Protein AF-A0A139AE94-F1 (afdb_monomer_lite)

Secondary structure (DSSP, 8-state):
--------HHHHHHHHHHHHHHHHHH-SEEEEE---PPPPTTSPPP---TT------------------SS----HHHHHHHHHHHHHHHHHHHHTT---EEEETTTSTTHHHHHHHHHHHHS--SSPEEEETTEEEESHHHHHHHHHTTHHHHHHHT-HHHHHHH-----

Structure (mmCIF, N/CA/C/O backbone):
data_AF-A0A139AE94-F1
#
_entry.id   AF-A0A139AE94-F1
#
loop_
_atom_site.group_PDB
_atom_site.id
_atom_site.type_symbol
_atom_site.label_atom_id
_atom_site.label_alt_id
_atom_site.label_comp_id
_atom_site.label_asym_id
_atom_site.label_entity_id
_atom_site.label_seq_id
_atom_site.pdbx_PDB_ins_code
_atom_site.Cartn_x
_atom_site.Cartn_y
_atom_site.Cartn_z
_atom_site.occupancy
_atom_site.B_iso_or_equiv
_atom_site.auth_seq_id
_atom_site.auth_comp_id
_atom_site.auth_asym_id
_atom_site.auth_atom_id
_atom_site.pdbx_PDB_model_num
ATOM 1 N N . MET A 1 1 ? 24.252 19.413 -36.491 1.00 38.06 1 MET A N 1
ATOM 2 C CA . MET A 1 1 ? 23.513 18.137 -36.577 1.00 38.06 1 MET A CA 1
ATOM 3 C C . MET A 1 1 ? 22.668 17.989 -35.321 1.00 38.06 1 MET A C 1
ATOM 5 O O . MET A 1 1 ? 23.220 17.800 -34.251 1.00 38.06 1 MET A O 1
ATOM 9 N N . SER A 1 2 ? 21.362 18.213 -35.490 1.00 40.84 2 SER A N 1
ATOM 10 C CA . SER A 1 2 ? 20.220 17.812 -34.651 1.00 40.84 2 SER A CA 1
ATOM 11 C C . SER A 1 2 ? 20.416 17.667 -33.131 1.00 40.84 2 SER A C 1
ATOM 13 O O . SER A 1 2 ? 20.856 16.636 -32.631 1.00 40.84 2 SER A O 1
ATOM 15 N N . TRP A 1 3 ? 19.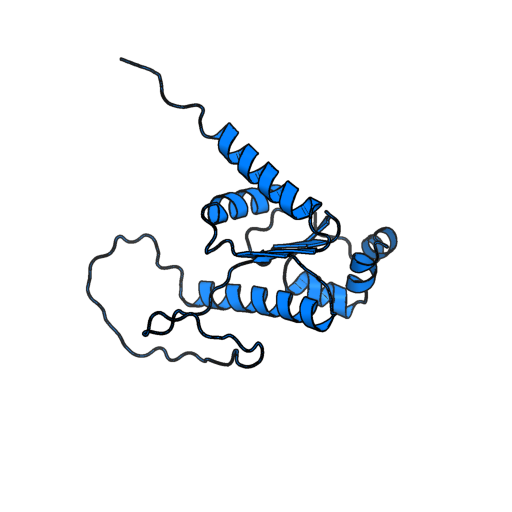947 18.685 -32.411 1.00 41.84 3 TRP A N 1
ATOM 16 C CA . TRP A 1 3 ? 19.697 18.722 -30.967 1.00 41.84 3 TRP A CA 1
ATOM 17 C C . TRP A 1 3 ? 18.233 18.326 -30.675 1.00 41.84 3 TRP A C 1
ATOM 19 O O . TRP A 1 3 ? 17.461 19.093 -30.108 1.00 41.84 3 TRP A O 1
ATOM 29 N N . LEU A 1 4 ? 17.801 17.148 -31.139 1.00 53.34 4 LEU A N 1
ATOM 30 C CA . LEU A 1 4 ? 16.423 16.671 -30.961 1.00 53.34 4 LEU A CA 1
ATOM 31 C C . LEU A 1 4 ? 16.388 15.214 -30.503 1.00 53.34 4 LEU A C 1
ATOM 33 O O . LEU A 1 4 ? 16.211 14.296 -31.300 1.00 53.34 4 LEU A O 1
ATOM 37 N N . SER A 1 5 ? 16.533 15.019 -29.193 1.00 50.34 5 SER A N 1
ATOM 38 C CA . SER A 1 5 ? 15.923 13.931 -28.416 1.00 50.34 5 SER A CA 1
ATOM 39 C C . SER A 1 5 ? 16.182 14.197 -26.928 1.00 50.34 5 SER A C 1
ATOM 41 O O . SER A 1 5 ? 17.324 14.407 -26.556 1.00 50.34 5 SER A O 1
ATOM 43 N N . ARG A 1 6 ? 15.235 14.193 -25.989 1.00 50.78 6 ARG A N 1
ATOM 44 C CA . ARG A 1 6 ? 13.813 13.830 -25.986 1.00 50.78 6 ARG A CA 1
ATOM 45 C C . ARG A 1 6 ? 13.263 14.269 -24.620 1.00 50.78 6 ARG A C 1
ATOM 47 O O . ARG A 1 6 ? 13.697 13.749 -23.597 1.00 50.78 6 ARG A O 1
ATOM 54 N N . GLY A 1 7 ? 12.274 15.158 -24.599 1.00 46.97 7 GLY A N 1
ATOM 55 C CA . GLY A 1 7 ? 11.462 15.476 -23.416 1.00 46.97 7 GLY A CA 1
ATOM 56 C C . GLY A 1 7 ? 10.440 14.381 -23.078 1.00 46.97 7 GLY A C 1
ATOM 57 O O . GLY A 1 7 ? 9.275 14.682 -22.863 1.00 46.97 7 GLY A O 1
ATOM 58 N N . ALA A 1 8 ? 10.852 13.109 -23.080 1.00 50.00 8 ALA A N 1
ATOM 59 C CA . ALA A 1 8 ? 9.959 11.957 -22.899 1.00 50.00 8 ALA A CA 1
ATOM 60 C C . ALA A 1 8 ? 9.872 11.449 -21.443 1.00 50.00 8 ALA A C 1
ATOM 62 O O . ALA A 1 8 ? 9.057 10.580 -21.154 1.00 50.00 8 ALA A O 1
ATOM 63 N N . SER A 1 9 ? 10.693 11.963 -20.518 1.00 54.47 9 SER A N 1
ATOM 64 C CA . SER A 1 9 ? 10.793 11.414 -19.154 1.00 54.47 9 SER A CA 1
ATOM 65 C C . SER A 1 9 ? 9.737 11.935 -18.170 1.00 54.47 9 SER A C 1
ATOM 67 O O . SER A 1 9 ? 9.425 11.246 -17.198 1.00 54.47 9 SER A O 1
ATOM 69 N N . SER A 1 10 ? 9.151 13.115 -18.403 1.00 60.38 10 SER A N 1
ATOM 70 C CA . SER A 1 10 ? 8.178 13.710 -17.473 1.00 60.38 10 SER A CA 1
ATOM 71 C C . SER A 1 10 ? 6.742 13.218 -17.684 1.00 60.38 10 SER A C 1
ATOM 73 O O . SER A 1 10 ? 6.037 13.018 -16.699 1.00 60.38 10 SER A O 1
ATOM 75 N N . SER A 1 11 ? 6.314 12.970 -18.931 1.00 72.88 11 SER A N 1
ATOM 76 C CA . SER A 1 11 ? 4.943 12.506 -19.232 1.00 72.88 11 SER A CA 1
ATOM 77 C C . SER A 1 11 ? 4.693 11.094 -18.709 1.00 72.88 11 SER A C 1
ATOM 79 O O . SER A 1 11 ? 3.752 10.873 -17.956 1.00 72.88 11 SER A O 1
ATOM 81 N N . SER A 1 12 ? 5.603 10.161 -19.008 1.00 77.56 12 SER A N 1
ATOM 82 C CA . SER A 1 12 ? 5.459 8.757 -18.604 1.00 77.56 12 SER A CA 1
ATOM 83 C C . SER A 1 12 ? 5.492 8.581 -17.080 1.00 77.56 12 SER A C 1
ATOM 85 O O . SER A 1 12 ? 4.708 7.815 -16.528 1.00 77.56 12 SER A O 1
ATOM 87 N N . SER A 1 13 ? 6.333 9.344 -16.373 1.00 84.00 13 SER A N 1
ATOM 88 C CA . SER A 1 13 ? 6.375 9.305 -14.903 1.00 84.00 13 SER A CA 1
ATOM 89 C C . SER A 1 13 ? 5.064 9.794 -14.276 1.00 84.00 13 SER A C 1
ATOM 91 O O . SER A 1 13 ? 4.609 9.235 -13.279 1.00 84.00 13 SER A O 1
ATOM 93 N N . LYS A 1 14 ? 4.437 10.817 -14.874 1.00 90.50 14 LYS A N 1
ATOM 94 C CA . LYS A 1 14 ? 3.144 11.340 -14.425 1.00 90.50 14 LYS A CA 1
ATOM 95 C C . LYS A 1 14 ? 2.008 10.353 -14.695 1.00 90.50 14 LYS A C 1
ATOM 97 O O . LYS A 1 14 ? 1.221 10.100 -13.796 1.00 90.50 14 LYS A O 1
ATOM 102 N N . GLU A 1 15 ? 1.979 9.740 -15.875 1.00 94.75 15 GLU A N 1
ATOM 103 C CA . GLU A 1 15 ? 0.988 8.715 -16.233 1.00 94.75 15 GLU A CA 1
ATOM 104 C C . GLU A 1 15 ? 1.012 7.526 -15.259 1.00 94.75 15 GLU A C 1
ATOM 106 O O . GLU A 1 15 ? -0.035 7.040 -14.833 1.00 94.75 15 GLU A O 1
ATOM 111 N N . VAL A 1 16 ? 2.207 7.081 -14.857 1.00 94.50 16 VAL A N 1
ATOM 112 C CA . VAL A 1 16 ? 2.361 5.992 -13.882 1.00 94.50 16 VAL A CA 1
ATOM 113 C C . VAL A 1 16 ? 1.914 6.417 -12.484 1.00 94.50 16 VAL A C 1
ATOM 115 O O . VAL A 1 16 ? 1.267 5.635 -11.788 1.00 94.50 16 VAL A O 1
ATOM 118 N N . LEU A 1 17 ? 2.228 7.644 -12.062 1.00 93.88 17 LEU A N 1
ATOM 119 C CA . LEU A 1 17 ? 1.744 8.171 -10.787 1.00 93.88 17 LEU A CA 1
ATOM 120 C C . LEU A 1 17 ? 0.213 8.268 -10.773 1.00 93.88 17 LEU A C 1
ATOM 122 O O . LEU A 1 17 ? -0.413 7.826 -9.811 1.00 93.88 17 LEU A O 1
ATOM 126 N N . ASP A 1 18 ? -0.384 8.775 -11.850 1.00 95.94 18 ASP A N 1
ATOM 127 C CA . ASP A 1 18 ? -1.836 8.870 -12.005 1.00 95.94 18 ASP A CA 1
ATOM 128 C C . ASP A 1 18 ? -2.485 7.476 -11.972 1.00 95.94 18 ASP A C 1
ATOM 130 O O . ASP A 1 18 ? -3.535 7.298 -11.355 1.00 95.94 18 ASP A O 1
ATOM 134 N N . LEU A 1 19 ? -1.836 6.456 -12.549 1.00 95.56 19 LEU A N 1
ATOM 135 C CA . LEU A 1 19 ? -2.277 5.061 -12.458 1.00 95.56 19 LEU A CA 1
ATOM 136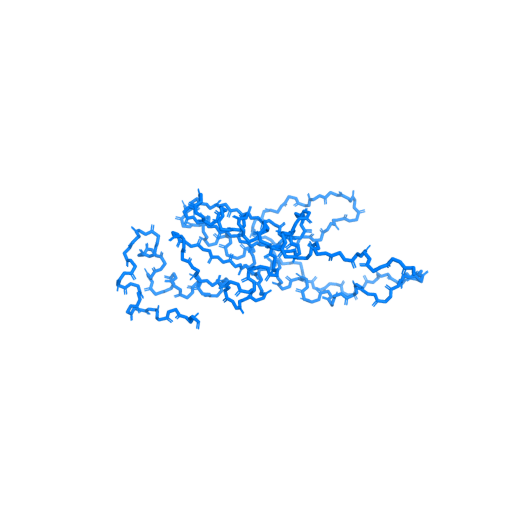 C C . LEU A 1 19 ? -2.226 4.521 -11.018 1.00 95.56 19 LEU A C 1
ATOM 138 O O . LEU A 1 19 ? -3.182 3.888 -10.567 1.00 95.56 19 LEU A O 1
ATOM 142 N N . VAL A 1 20 ? -1.137 4.773 -10.285 1.00 96.25 20 VAL A N 1
ATOM 143 C CA . VAL A 1 20 ? -1.010 4.375 -8.871 1.00 96.25 20 VAL A CA 1
ATOM 144 C C . VAL A 1 20 ? -2.107 5.030 -8.035 1.00 96.25 20 VAL A C 1
ATOM 146 O O . VAL A 1 20 ? -2.797 4.342 -7.282 1.00 96.25 20 VAL A O 1
ATOM 149 N N . LEU A 1 21 ? -2.306 6.340 -8.199 1.00 96.50 21 LEU A N 1
ATOM 150 C CA . LEU A 1 21 ? -3.346 7.084 -7.493 1.00 96.50 21 LEU A CA 1
ATOM 151 C C . LEU A 1 21 ? -4.742 6.586 -7.868 1.00 96.50 21 LEU A C 1
ATOM 153 O O . LEU A 1 21 ? -5.570 6.395 -6.983 1.00 96.50 21 LEU A O 1
ATOM 157 N N . LYS A 1 22 ? -4.991 6.278 -9.143 1.00 97.06 22 LYS A N 1
ATOM 158 C CA . LYS A 1 22 ? -6.244 5.659 -9.583 1.00 97.06 22 LYS A CA 1
ATOM 159 C C . LYS A 1 22 ? -6.519 4.357 -8.828 1.00 97.06 22 LYS A C 1
ATOM 161 O O . LYS A 1 22 ? -7.598 4.212 -8.262 1.00 97.06 22 LYS A O 1
ATOM 166 N N . TYR A 1 23 ? -5.548 3.443 -8.747 1.00 96.75 23 TYR A N 1
ATOM 167 C CA . TYR A 1 23 ? -5.725 2.197 -7.993 1.00 96.75 23 TYR A CA 1
ATOM 168 C C . TYR A 1 23 ? -5.999 2.434 -6.510 1.00 96.75 23 TYR A C 1
ATOM 170 O O . TYR A 1 23 ? -6.849 1.756 -5.937 1.00 96.75 23 TYR A O 1
ATOM 178 N N . VAL A 1 24 ? -5.308 3.394 -5.897 1.00 96.56 24 VAL A N 1
ATOM 179 C CA . VAL A 1 24 ? -5.529 3.755 -4.493 1.00 96.56 24 VAL A CA 1
ATOM 180 C C . VAL A 1 24 ? -6.932 4.327 -4.274 1.00 96.56 24 VAL A C 1
ATOM 182 O O . VAL A 1 24 ? -7.553 3.999 -3.274 1.00 96.56 24 VAL A O 1
ATOM 185 N N . HIS A 1 25 ? -7.443 5.140 -5.200 1.00 96.19 25 HIS A N 1
ATOM 186 C CA . HIS A 1 25 ? -8.744 5.802 -5.070 1.00 96.19 25 HIS A CA 1
ATOM 187 C C . HIS A 1 25 ? -9.936 4.895 -5.407 1.00 96.19 25 HIS A C 1
ATOM 189 O O . HIS A 1 25 ? -11.012 5.059 -4.836 1.00 96.19 25 HIS A O 1
ATOM 195 N N . GLU A 1 26 ? -9.768 3.953 -6.337 1.00 96.19 26 GLU A N 1
ATOM 196 C CA . GLU A 1 26 ? -10.829 3.024 -6.753 1.00 96.19 26 GLU A CA 1
ATOM 197 C C . GLU A 1 26 ? -11.011 1.842 -5.790 1.00 96.19 26 GLU A C 1
ATOM 199 O O . GLU A 1 26 ? -11.998 1.115 -5.894 1.00 96.19 26 GLU A O 1
ATOM 204 N N . ASN A 1 27 ? -10.075 1.627 -4.859 1.00 95.25 27 ASN A N 1
ATOM 205 C CA . ASN A 1 27 ? -10.089 0.480 -3.958 1.00 95.25 27 ASN A CA 1
ATOM 206 C C . ASN A 1 27 ? -9.996 0.934 -2.504 1.00 95.25 27 ASN A C 1
ATOM 208 O O . ASN A 1 27 ? -9.053 1.609 -2.107 1.00 95.25 27 ASN A O 1
ATOM 212 N N . GLU A 1 28 ? -10.942 0.485 -1.680 1.00 94.25 28 GLU A N 1
ATOM 213 C CA . GLU A 1 28 ? -10.938 0.781 -0.245 1.00 94.25 28 GLU A CA 1
ATOM 214 C C . GLU A 1 28 ? -9.669 0.272 0.449 1.00 94.25 28 GLU A C 1
ATOM 216 O O . GLU A 1 28 ? -9.128 0.960 1.311 1.00 94.25 28 GLU A O 1
ATOM 221 N N . VAL A 1 29 ? -9.172 -0.900 0.042 1.00 95.88 29 VAL A N 1
ATOM 222 C CA . VAL A 1 29 ? -7.876 -1.442 0.462 1.00 95.88 29 VAL A CA 1
ATOM 223 C C . VAL A 1 29 ? -7.071 -1.819 -0.774 1.00 95.88 29 VAL A C 1
ATOM 225 O O . VAL A 1 29 ? -7.468 -2.695 -1.548 1.00 95.88 29 VAL A O 1
ATOM 228 N N . MET A 1 30 ? -5.922 -1.168 -0.939 1.00 97.75 30 MET A N 1
ATOM 229 C CA . MET A 1 30 ? -5.012 -1.365 -2.062 1.00 97.75 30 MET A CA 1
ATOM 230 C C . MET A 1 30 ? -3.652 -1.858 -1.562 1.00 97.75 30 MET A C 1
ATOM 232 O O . MET A 1 30 ? -3.024 -1.231 -0.709 1.00 97.75 30 MET A O 1
ATOM 236 N N . VAL A 1 31 ? -3.187 -2.985 -2.102 1.00 96.81 31 VAL A N 1
ATOM 237 C CA . VAL A 1 31 ? -1.927 -3.638 -1.726 1.00 96.81 31 VAL A CA 1
ATOM 238 C C . VAL A 1 31 ? -1.005 -3.696 -2.940 1.00 96.81 31 VAL A C 1
ATOM 240 O O . VAL A 1 31 ? -1.202 -4.493 -3.856 1.00 96.81 31 VAL A O 1
ATOM 243 N N . PHE A 1 32 ? 0.054 -2.893 -2.937 1.00 96.31 32 PHE A N 1
ATOM 244 C CA . PHE A 1 32 ? 1.147 -3.064 -3.889 1.00 96.31 32 PHE A CA 1
ATOM 245 C C . PHE A 1 32 ? 2.114 -4.112 -3.349 1.00 96.31 32 PHE A C 1
ATOM 247 O O . PHE A 1 32 ? 2.660 -3.976 -2.251 1.00 96.31 32 PHE A O 1
ATOM 254 N N . SER A 1 33 ? 2.287 -5.191 -4.101 1.00 93.81 33 SER A N 1
ATOM 255 C CA . SER A 1 33 ? 2.903 -6.425 -3.634 1.00 93.81 33 SER A CA 1
ATOM 256 C C . SER A 1 33 ? 3.945 -6.945 -4.621 1.00 93.81 33 SER A C 1
ATOM 258 O O . SER A 1 33 ? 4.186 -6.337 -5.664 1.00 93.81 33 SER A O 1
ATOM 260 N N . LYS A 1 34 ? 4.600 -8.046 -4.258 1.00 89.44 34 LYS A N 1
ATOM 261 C CA . LYS A 1 34 ? 5.345 -8.896 -5.183 1.00 89.44 34 LYS A CA 1
ATOM 262 C C . LYS A 1 34 ? 5.008 -10.348 -4.884 1.00 89.44 34 LYS A C 1
ATOM 264 O O . LYS A 1 34 ? 4.876 -10.730 -3.716 1.00 89.44 34 LYS A O 1
ATOM 269 N N . SER A 1 35 ? 4.922 -11.140 -5.941 1.00 77.44 35 SER A N 1
ATOM 270 C CA . SER A 1 35 ? 4.354 -12.485 -5.917 1.00 77.44 35 SER A CA 1
ATOM 271 C C . SER A 1 35 ? 5.304 -13.542 -5.366 1.00 77.44 35 SER A C 1
ATOM 273 O O . SER A 1 35 ? 4.836 -14.625 -5.036 1.00 77.44 35 SER A O 1
ATOM 275 N N . TYR A 1 36 ? 6.617 -13.270 -5.323 1.00 65.56 36 TYR A N 1
ATOM 276 C CA . TYR A 1 36 ? 7.648 -14.304 -5.489 1.00 65.56 36 TYR A CA 1
ATOM 277 C C . TYR A 1 36 ? 7.395 -15.632 -4.746 1.00 65.56 36 TYR A C 1
ATOM 279 O O . TYR A 1 36 ? 7.802 -15.838 -3.604 1.00 65.56 36 TYR A O 1
ATOM 287 N N . CYS A 1 37 ? 6.801 -16.572 -5.481 1.00 46.53 37 CYS A N 1
ATOM 288 C CA . CYS A 1 37 ? 6.877 -18.009 -5.279 1.00 46.53 37 CYS A CA 1
ATOM 289 C C . CYS A 1 37 ? 7.916 -18.528 -6.286 1.00 46.53 37 CYS A C 1
ATOM 291 O O . CYS A 1 37 ? 7.902 -18.073 -7.434 1.00 46.53 37 CYS A O 1
ATOM 293 N N . PRO A 1 38 ? 8.860 -19.408 -5.914 1.00 44.94 38 PRO A N 1
ATOM 294 C CA . PRO A 1 38 ? 9.761 -19.985 -6.902 1.00 44.94 38 PRO A CA 1
ATOM 295 C C . PRO A 1 38 ? 8.941 -20.777 -7.931 1.00 44.94 38 PRO A C 1
ATOM 297 O O . PRO A 1 38 ? 8.158 -21.650 -7.559 1.00 44.94 38 PRO A O 1
ATOM 300 N N . ILE A 1 39 ? 9.127 -20.482 -9.223 1.00 36.28 39 ILE A N 1
ATOM 301 C CA . ILE A 1 39 ? 8.666 -21.358 -10.306 1.00 36.28 39 ILE A CA 1
ATOM 302 C C . ILE A 1 39 ? 9.281 -22.737 -10.036 1.00 36.28 39 ILE A C 1
ATOM 304 O O . ILE A 1 39 ? 10.503 -22.855 -9.894 1.00 36.28 39 ILE A O 1
ATOM 308 N N . ARG A 1 40 ? 8.445 -23.773 -9.911 1.00 35.50 40 ARG A N 1
ATOM 309 C CA . ARG A 1 40 ? 8.931 -25.155 -9.849 1.00 35.50 40 ARG A CA 1
ATOM 310 C C . ARG A 1 40 ? 9.654 -25.454 -11.164 1.00 35.50 40 ARG A C 1
ATOM 312 O O . ARG A 1 40 ? 9.316 -24.904 -12.205 1.00 35.50 40 ARG A O 1
ATOM 319 N N . SER A 1 41 ? 10.645 -26.337 -11.155 1.00 38.41 41 SER A N 1
ATOM 320 C CA . SER A 1 41 ? 11.425 -26.703 -12.353 1.00 38.41 41 SER A CA 1
ATOM 321 C C . SER A 1 41 ? 10.594 -27.234 -13.536 1.00 38.41 41 SER A C 1
ATOM 323 O O . SER A 1 41 ? 11.136 -27.427 -14.618 1.00 38.41 41 SER A O 1
ATOM 325 N N . ASP A 1 42 ? 9.301 -27.487 -13.328 1.00 43.22 42 ASP A N 1
ATOM 326 C CA . ASP A 1 42 ? 8.299 -27.912 -14.311 1.00 43.22 42 ASP A CA 1
ATOM 327 C C . ASP A 1 42 ? 7.567 -26.740 -15.009 1.00 43.22 42 ASP A C 1
ATOM 329 O O . ASP A 1 42 ? 6.740 -26.973 -15.889 1.00 43.22 42 ASP A O 1
ATOM 333 N N . GLY A 1 43 ? 7.875 -25.484 -14.661 1.00 36.31 43 GLY A N 1
ATOM 334 C CA . GLY A 1 43 ? 7.288 -24.300 -15.291 1.00 36.31 43 GLY A CA 1
ATOM 335 C C . GLY A 1 43 ? 5.863 -23.971 -14.836 1.00 36.31 43 GLY A C 1
ATOM 336 O O . GLY A 1 43 ? 5.237 -23.101 -15.442 1.00 36.31 43 GLY A O 1
ATOM 337 N N . GLN A 1 44 ? 5.346 -24.622 -13.787 1.00 38.91 44 GLN A N 1
ATOM 338 C CA . GLN A 1 44 ? 4.028 -24.308 -13.231 1.00 38.91 44 GLN A CA 1
ATOM 339 C C . GLN A 1 44 ? 4.109 -23.368 -12.020 1.00 38.91 44 GLN A C 1
ATOM 341 O O . GLN A 1 44 ? 5.039 -23.422 -11.208 1.00 38.91 44 GLN A O 1
ATOM 346 N N . VAL A 1 45 ? 3.110 -22.486 -11.906 1.00 41.25 45 VAL A N 1
ATOM 347 C CA . VAL A 1 45 ? 2.878 -21.670 -10.708 1.00 41.25 45 VAL A CA 1
ATOM 348 C C . VAL A 1 45 ? 2.355 -22.620 -9.638 1.00 41.25 45 VAL A C 1
ATOM 350 O O . VAL A 1 45 ? 1.318 -23.241 -9.838 1.00 41.25 45 VAL A O 1
ATOM 353 N N . ALA A 1 46 ? 3.089 -22.787 -8.537 1.00 44.19 46 ALA A N 1
ATOM 354 C CA . ALA A 1 46 ? 2.626 -23.637 -7.449 1.00 44.19 46 ALA A CA 1
ATOM 355 C C . ALA A 1 46 ? 1.301 -23.081 -6.905 1.00 44.19 46 ALA A C 1
ATOM 357 O O . ALA A 1 46 ? 1.233 -21.898 -6.568 1.00 44.19 46 ALA A O 1
ATOM 358 N N . ASP A 1 47 ? 0.273 -23.924 -6.813 1.00 39.16 47 ASP A N 1
ATOM 359 C CA . ASP A 1 47 ? -0.930 -23.636 -6.038 1.00 39.16 47 ASP A CA 1
ATOM 360 C C . ASP A 1 47 ? -0.498 -23.383 -4.586 1.00 39.16 47 ASP A C 1
ATOM 362 O O . ASP A 1 47 ? -0.081 -24.295 -3.871 1.00 39.16 47 ASP A O 1
ATOM 366 N N . ILE A 1 48 ? -0.479 -22.117 -4.165 1.00 45.41 48 ILE A N 1
ATOM 367 C CA . ILE A 1 48 ? -0.074 -21.746 -2.807 1.00 45.41 48 ILE A CA 1
ATOM 368 C C . ILE A 1 48 ? -1.302 -21.841 -1.913 1.00 45.41 48 ILE A C 1
ATOM 370 O O . ILE A 1 48 ? -2.084 -20.895 -1.805 1.00 45.41 48 ILE A O 1
ATOM 374 N N . ASP A 1 49 ? -1.418 -22.966 -1.214 1.00 39.03 49 ASP A N 1
ATOM 375 C CA . ASP A 1 49 ? -2.123 -22.995 0.059 1.00 39.03 49 ASP A CA 1
ATOM 376 C C . ASP A 1 49 ? -1.340 -22.141 1.081 1.00 39.03 49 ASP A C 1
ATOM 378 O O . ASP A 1 49 ? -0.130 -22.326 1.262 1.00 39.03 49 ASP A O 1
ATOM 382 N N . PRO A 1 50 ? -1.988 -21.192 1.783 1.00 43.75 50 PRO A N 1
ATOM 383 C CA . PRO A 1 50 ? -1.319 -20.193 2.624 1.00 43.75 50 PRO A CA 1
ATOM 384 C C . PRO A 1 50 ? -0.620 -20.739 3.886 1.00 43.75 50 PRO A C 1
ATOM 386 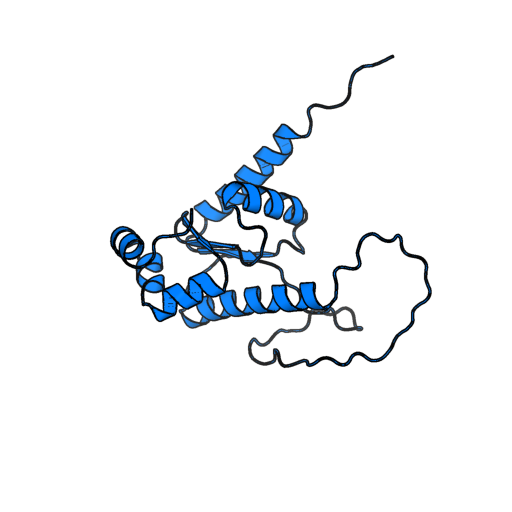O O . PRO A 1 50 ? -0.073 -19.949 4.657 1.00 43.75 50 PRO A O 1
ATOM 389 N N . VAL A 1 51 ? -0.614 -22.057 4.121 1.00 42.12 51 VAL A N 1
ATOM 390 C CA . VAL A 1 51 ? -0.142 -22.661 5.382 1.00 42.12 51 VAL A CA 1
ATOM 391 C C . VAL A 1 51 ? 1.241 -23.320 5.284 1.00 42.12 51 VAL A C 1
ATOM 393 O O . VAL A 1 51 ? 1.844 -23.559 6.325 1.00 42.12 51 VAL A O 1
ATOM 396 N N . ASP A 1 52 ? 1.810 -23.541 4.092 1.00 37.00 52 ASP A N 1
ATOM 397 C CA . ASP A 1 52 ? 3.062 -24.315 3.959 1.00 37.00 52 ASP A CA 1
ATOM 398 C C . ASP A 1 52 ? 4.276 -23.500 3.478 1.00 37.00 52 ASP A C 1
ATOM 400 O O . ASP A 1 52 ? 5.049 -23.877 2.596 1.00 37.00 52 ASP A O 1
ATOM 404 N N . CYS A 1 53 ? 4.489 -22.338 4.101 1.00 39.66 53 CYS A N 1
ATOM 405 C CA . CYS A 1 53 ? 5.692 -21.525 3.899 1.00 39.66 53 CYS A CA 1
ATOM 406 C C . CYS A 1 53 ? 6.875 -22.027 4.760 1.00 39.66 53 CYS A C 1
ATOM 408 O O . CYS A 1 53 ? 7.606 -21.236 5.362 1.00 39.66 53 CYS A O 1
ATOM 410 N N . SER A 1 54 ? 7.055 -23.351 4.828 1.00 41.53 54 SER A N 1
ATOM 411 C CA . SER A 1 54 ? 8.162 -24.036 5.507 1.00 41.53 54 SER A CA 1
ATOM 412 C C . SER A 1 54 ? 9.072 -24.760 4.508 1.00 41.53 54 SER A C 1
ATOM 414 O O . SER A 1 54 ? 9.483 -25.896 4.725 1.00 41.53 54 SER A O 1
ATOM 416 N N . TRP A 1 55 ? 9.451 -24.102 3.412 1.00 41.31 55 TRP A N 1
ATOM 417 C CA . TRP A 1 55 ? 10.539 -24.606 2.572 1.00 41.31 55 TRP A CA 1
ATOM 418 C C . TRP A 1 55 ? 11.840 -23.943 3.006 1.00 41.31 55 TRP A C 1
ATOM 420 O O . TRP A 1 55 ? 12.160 -22.803 2.663 1.00 41.31 55 TRP A O 1
ATOM 430 N N . GLY A 1 56 ? 12.528 -24.673 3.885 1.00 34.19 56 GLY A N 1
ATOM 431 C CA . GLY A 1 56 ? 13.863 -24.372 4.364 1.00 34.19 56 GLY A CA 1
ATOM 432 C C . GLY A 1 56 ? 14.887 -24.359 3.234 1.00 34.19 56 GLY A C 1
ATOM 433 O O . GLY A 1 56 ? 14.711 -24.974 2.182 1.00 34.19 56 GLY A O 1
ATOM 434 N N . LEU A 1 57 ? 15.985 -23.647 3.489 1.00 39.22 57 LEU A N 1
ATOM 435 C CA . LEU A 1 57 ? 17.206 -23.740 2.705 1.00 39.22 57 LEU A CA 1
ATOM 436 C C . LEU A 1 57 ? 17.547 -25.214 2.441 1.00 39.22 57 LEU A C 1
ATOM 438 O O . LEU A 1 57 ? 17.913 -25.948 3.356 1.00 39.22 57 LEU A O 1
ATOM 442 N N . ARG A 1 58 ? 17.536 -25.610 1.172 1.00 37.06 58 ARG A N 1
ATOM 443 C CA . ARG A 1 58 ? 18.505 -26.577 0.661 1.00 37.06 58 ARG A CA 1
ATOM 444 C C . ARG A 1 58 ? 19.371 -25.854 -0.353 1.00 37.06 58 ARG A C 1
ATOM 446 O O . ARG A 1 58 ? 19.031 -25.724 -1.522 1.00 37.06 58 ARG A O 1
ATOM 453 N N . VAL A 1 59 ? 20.469 -25.312 0.157 1.00 37.88 59 VAL A N 1
ATOM 454 C CA . VAL A 1 59 ? 21.603 -24.843 -0.633 1.00 37.88 59 VAL A CA 1
ATOM 455 C C . VAL A 1 59 ? 22.354 -26.056 -1.168 1.00 37.88 59 VAL A C 1
ATOM 457 O O . VAL A 1 59 ? 23.434 -26.336 -0.692 1.00 37.88 59 VAL A O 1
ATOM 460 N N . ASP A 1 60 ? 21.797 -26.793 -2.127 1.00 40.91 60 ASP A N 1
ATOM 461 C CA . ASP A 1 60 ? 22.573 -27.806 -2.845 1.00 40.91 60 ASP A CA 1
ATOM 462 C C . ASP A 1 60 ? 22.096 -27.954 -4.292 1.00 40.91 60 ASP A C 1
ATOM 464 O O . ASP A 1 60 ? 20.914 -28.150 -4.561 1.00 40.91 60 ASP A O 1
ATOM 468 N N . ALA A 1 61 ? 23.083 -27.913 -5.192 1.00 40.62 61 ALA A N 1
ATOM 469 C CA . ALA A 1 61 ? 23.047 -28.283 -6.607 1.00 40.62 61 ALA A CA 1
ATOM 470 C C . ALA A 1 61 ? 22.341 -27.320 -7.587 1.00 40.62 61 ALA A C 1
ATOM 472 O O . ALA A 1 61 ? 21.163 -27.455 -7.883 1.00 40.62 61 ALA A O 1
ATOM 473 N N . LEU A 1 62 ? 23.107 -26.429 -8.230 1.00 33.72 62 LEU A N 1
ATOM 474 C CA . LEU A 1 62 ? 23.668 -26.718 -9.561 1.00 33.72 62 LEU A CA 1
ATOM 475 C C . LEU A 1 62 ? 24.602 -25.580 -10.007 1.00 33.72 62 LEU A C 1
ATOM 477 O O . LEU A 1 62 ? 24.224 -24.417 -10.126 1.00 33.72 62 LEU A O 1
ATOM 481 N N . ARG A 1 63 ? 25.854 -25.940 -10.276 1.00 45.78 63 ARG A N 1
ATOM 482 C CA . ARG A 1 63 ? 26.887 -25.083 -10.853 1.00 45.78 63 ARG A CA 1
ATOM 483 C C . ARG A 1 63 ? 26.639 -24.997 -12.361 1.00 45.78 63 ARG A C 1
ATOM 485 O O . ARG A 1 63 ? 27.022 -25.912 -13.080 1.00 45.78 63 ARG A O 1
ATOM 492 N N . ILE A 1 64 ? 26.010 -23.924 -12.840 1.00 37.59 64 ILE A N 1
ATOM 493 C CA . ILE A 1 64 ? 25.857 -23.680 -14.280 1.00 37.59 64 ILE A CA 1
ATOM 494 C C . ILE A 1 64 ? 26.839 -22.582 -14.711 1.00 37.59 64 ILE A C 1
ATOM 496 O O . ILE A 1 64 ? 26.691 -21.410 -14.377 1.00 37.59 64 ILE A O 1
ATOM 500 N N . HIS A 1 65 ? 27.872 -22.993 -15.450 1.00 42.59 65 HIS A N 1
ATOM 501 C CA . HIS A 1 65 ? 28.719 -22.120 -16.261 1.00 42.59 65 HIS A CA 1
ATOM 502 C C . HIS A 1 65 ? 27.962 -21.721 -17.533 1.00 42.59 65 HIS A C 1
ATOM 504 O O . HIS A 1 65 ? 28.011 -22.448 -18.520 1.00 42.59 65 HIS A O 1
ATOM 510 N N . ILE A 1 66 ? 27.293 -20.568 -17.544 1.00 39.78 66 ILE A N 1
ATOM 511 C CA . ILE A 1 66 ? 27.022 -19.860 -18.803 1.00 39.78 66 ILE A CA 1
ATOM 512 C C . ILE A 1 66 ? 27.020 -18.359 -18.536 1.00 39.78 66 ILE A C 1
ATOM 514 O O . ILE A 1 66 ? 26.359 -17.881 -17.618 1.00 39.78 66 ILE A O 1
ATOM 518 N N . GLY A 1 67 ? 27.827 -17.634 -19.310 1.00 48.47 67 GLY A N 1
ATOM 519 C CA . GLY A 1 67 ? 28.039 -16.199 -19.177 1.00 48.47 67 GLY A CA 1
ATOM 520 C C . GLY A 1 67 ? 26.762 -15.398 -19.415 1.00 48.47 67 GLY A C 1
ATOM 521 O O . GLY A 1 67 ? 26.402 -15.130 -20.558 1.00 48.47 67 GLY A O 1
ATOM 522 N N . LEU A 1 68 ? 26.117 -14.979 -18.326 1.00 43.97 68 LEU A N 1
ATOM 523 C CA . LEU A 1 68 ? 25.127 -13.906 -18.322 1.00 43.97 68 LEU A CA 1
ATOM 524 C C . LEU A 1 68 ? 25.767 -12.597 -17.830 1.00 43.97 68 LEU A C 1
ATOM 526 O O . LEU A 1 68 ? 26.642 -12.630 -16.960 1.00 43.97 68 LEU A O 1
ATOM 530 N N . PRO A 1 69 ? 25.336 -11.436 -18.357 1.00 37.88 69 PRO A N 1
ATOM 531 C CA . PRO A 1 69 ? 25.839 -10.143 -17.920 1.00 37.88 69 PRO A CA 1
ATOM 532 C C . PRO A 1 69 ? 25.452 -9.889 -16.454 1.00 37.88 69 PRO A C 1
ATOM 534 O O . PRO A 1 69 ? 24.349 -10.204 -16.014 1.00 37.88 69 PRO A O 1
ATOM 537 N N . LEU A 1 70 ? 26.393 -9.301 -15.717 1.00 42.56 70 LEU A N 1
ATOM 538 C CA . LEU A 1 70 ? 26.512 -9.146 -14.258 1.00 42.56 70 LEU A CA 1
ATOM 539 C C . LEU A 1 70 ? 25.359 -8.411 -13.520 1.00 42.56 70 LEU A C 1
ATOM 541 O O . LEU A 1 70 ? 25.537 -8.003 -12.379 1.00 42.56 70 LEU A O 1
ATOM 545 N N . LEU A 1 71 ? 24.182 -8.196 -14.111 1.00 42.16 71 LEU A N 1
ATOM 546 C CA . LEU A 1 71 ? 23.234 -7.172 -13.637 1.00 42.16 71 LEU A CA 1
ATOM 547 C C . LEU A 1 71 ? 21.925 -7.662 -12.997 1.00 42.16 71 LEU A C 1
ATOM 549 O O . LEU A 1 71 ? 21.027 -6.849 -12.800 1.00 42.16 71 LEU A O 1
ATOM 553 N N . ALA A 1 72 ? 21.793 -8.936 -12.608 1.00 42.75 72 ALA A N 1
ATOM 554 C CA . ALA A 1 72 ? 20.560 -9.387 -11.941 1.00 42.75 72 ALA A CA 1
ATOM 555 C C . ALA A 1 72 ? 20.706 -10.536 -10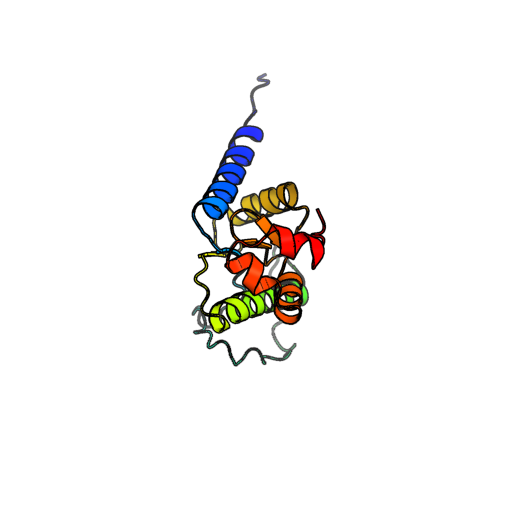.924 1.00 42.75 72 ALA A C 1
ATOM 557 O O . ALA A 1 72 ? 19.785 -11.334 -10.774 1.00 42.75 72 ALA A O 1
ATOM 558 N N . ILE A 1 73 ? 21.808 -10.621 -10.171 1.00 47.72 73 ILE A N 1
ATOM 559 C CA . ILE A 1 73 ? 21.823 -11.467 -8.962 1.00 47.72 73 ILE A CA 1
ATOM 560 C C . ILE A 1 73 ? 21.371 -10.605 -7.780 1.00 47.72 73 ILE A C 1
ATOM 562 O O . ILE A 1 73 ? 22.179 -10.148 -6.974 1.00 47.72 73 ILE A O 1
ATOM 566 N N . LEU A 1 74 ? 20.063 -10.359 -7.666 1.00 48.66 74 LEU A N 1
ATOM 567 C CA . LEU A 1 74 ? 19.519 -10.083 -6.338 1.00 48.66 74 LEU A CA 1
ATOM 568 C C . LEU A 1 74 ? 19.773 -11.344 -5.505 1.00 48.66 74 LEU A C 1
ATOM 570 O O . LEU A 1 74 ? 19.452 -12.448 -5.944 1.00 48.66 74 LEU A O 1
ATOM 574 N N . SER A 1 75 ? 20.403 -11.189 -4.338 1.00 44.09 75 SER A N 1
ATOM 575 C CA . SER A 1 75 ? 20.662 -12.305 -3.426 1.00 44.09 75 SER A CA 1
ATOM 576 C C . SER A 1 75 ? 19.368 -13.108 -3.223 1.00 44.09 75 SER A C 1
ATOM 578 O O . SER A 1 75 ? 18.347 -12.495 -2.896 1.00 44.09 75 SER A O 1
ATOM 580 N N . PRO A 1 76 ? 19.377 -14.447 -3.369 1.00 51.22 76 PRO A N 1
ATOM 581 C CA . PRO A 1 76 ? 18.208 -15.295 -3.120 1.00 51.22 76 PRO A CA 1
ATOM 582 C C . PRO A 1 76 ? 17.505 -15.001 -1.782 1.00 51.22 76 PRO A C 1
ATOM 584 O O . PRO A 1 76 ? 16.290 -15.155 -1.664 1.00 51.22 76 PRO A O 1
ATOM 587 N N . ALA A 1 77 ? 18.246 -14.497 -0.788 1.00 49.72 77 ALA A N 1
ATOM 588 C CA . ALA A 1 77 ? 17.708 -14.064 0.497 1.00 49.72 77 ALA A CA 1
ATOM 589 C C . ALA A 1 77 ? 16.771 -12.841 0.399 1.00 49.72 77 ALA A C 1
ATOM 591 O O . ALA A 1 77 ? 15.751 -12.797 1.085 1.00 49.72 77 ALA A O 1
ATOM 592 N N . GLN A 1 78 ? 17.076 -11.863 -0.461 1.00 46.81 78 GLN A N 1
ATOM 593 C CA . GLN A 1 78 ? 16.280 -10.638 -0.607 1.00 46.81 78 GLN A CA 1
ATOM 594 C C . GLN A 1 78 ? 14.915 -10.947 -1.239 1.00 46.81 78 GLN A C 1
ATOM 596 O O . GLN A 1 78 ? 13.882 -10.484 -0.754 1.00 46.81 78 GLN A O 1
ATOM 601 N N . THR A 1 79 ? 14.901 -11.784 -2.280 1.00 49.91 79 THR A N 1
ATOM 602 C CA . THR A 1 79 ? 13.676 -12.207 -2.975 1.00 49.91 79 THR A CA 1
ATOM 603 C C . THR A 1 79 ? 12.755 -12.990 -2.036 1.00 49.91 79 THR A C 1
ATOM 605 O O . THR A 1 79 ? 11.570 -12.674 -1.927 1.00 49.91 79 THR A O 1
ATOM 608 N N . PHE A 1 80 ? 13.309 -13.935 -1.268 1.00 57.38 80 PHE A N 1
ATOM 609 C CA . PHE A 1 80 ? 12.541 -14.777 -0.347 1.00 57.38 80 PHE A CA 1
ATOM 610 C C . PHE A 1 80 ? 11.888 -13.993 0.801 1.00 57.38 80 PHE A C 1
ATOM 612 O O . PHE A 1 80 ? 10.750 -14.271 1.181 1.00 57.38 80 PHE A O 1
ATOM 619 N N . LEU A 1 81 ? 12.575 -12.985 1.348 1.00 57.91 81 LEU A N 1
ATOM 620 C CA . LEU A 1 81 ? 12.022 -12.162 2.425 1.00 57.91 81 LEU A CA 1
ATOM 621 C C . LEU A 1 81 ? 10.847 -11.300 1.939 1.00 57.91 81 LEU A C 1
ATOM 623 O O . LEU A 1 81 ? 9.826 -11.234 2.622 1.00 57.91 81 LEU A O 1
ATOM 627 N N . THR A 1 82 ? 10.935 -10.700 0.746 1.00 58.72 82 THR A N 1
ATOM 628 C CA . THR A 1 82 ? 9.857 -9.836 0.216 1.00 58.72 82 THR A CA 1
ATOM 629 C C . THR A 1 82 ? 8.540 -10.583 -0.021 1.00 58.72 82 THR A C 1
ATOM 631 O O . THR A 1 82 ? 7.475 -10.061 0.319 1.00 58.72 82 THR A O 1
ATOM 634 N N . ALA A 1 83 ? 8.605 -11.830 -0.501 1.00 69.00 83 ALA A N 1
ATOM 635 C CA . ALA A 1 83 ? 7.437 -12.694 -0.664 1.00 69.00 83 ALA A CA 1
ATOM 636 C C . ALA A 1 83 ? 6.737 -12.992 0.668 1.00 69.00 83 ALA A C 1
ATOM 638 O O . ALA A 1 83 ? 5.512 -12.919 0.772 1.00 69.00 83 ALA A O 1
ATOM 639 N N . LYS A 1 84 ? 7.520 -13.269 1.720 1.00 83.25 84 LYS A N 1
ATOM 640 C CA . LYS A 1 84 ? 6.989 -13.576 3.055 1.00 83.25 84 LYS A CA 1
ATOM 641 C C . LYS A 1 84 ? 6.175 -12.424 3.632 1.00 83.25 84 LYS A C 1
ATOM 643 O O . LYS A 1 84 ? 5.080 -12.660 4.138 1.00 83.25 84 LYS A O 1
ATOM 648 N N . TYR A 1 85 ? 6.671 -11.190 3.556 1.00 89.44 85 TYR A N 1
ATOM 649 C CA . TYR A 1 85 ? 5.941 -10.027 4.077 1.00 89.44 85 TYR A CA 1
ATOM 650 C C . TYR A 1 85 ? 4.667 -9.740 3.278 1.00 89.44 85 TYR A C 1
ATOM 652 O O . TYR A 1 85 ? 3.624 -9.455 3.864 1.00 89.44 85 TYR A O 1
ATOM 660 N N . CYS A 1 86 ? 4.721 -9.880 1.952 1.00 90.25 86 CYS A N 1
ATOM 661 C CA . CYS A 1 86 ? 3.556 -9.730 1.086 1.00 90.25 86 CYS A CA 1
ATOM 662 C C . CYS A 1 86 ? 2.457 -10.750 1.416 1.00 90.25 86 CYS A C 1
ATOM 664 O O . CYS A 1 86 ? 1.305 -10.372 1.634 1.00 90.25 86 CYS A O 1
ATOM 666 N N . ASN A 1 87 ? 2.820 -12.030 1.534 1.00 88.50 87 ASN A N 1
ATOM 667 C CA . ASN A 1 87 ? 1.873 -13.101 1.846 1.00 88.50 87 ASN A CA 1
ATOM 668 C C . ASN A 1 87 ? 1.309 -12.978 3.261 1.00 88.50 87 ASN A C 1
ATOM 670 O O . ASN A 1 87 ? 0.109 -13.176 3.458 1.00 88.50 87 ASN A O 1
ATOM 674 N N . ARG A 1 88 ? 2.133 -12.595 4.245 1.00 91.81 88 ARG A N 1
ATOM 675 C CA . ARG A 1 88 ? 1.666 -12.327 5.613 1.00 91.81 88 ARG A CA 1
ATOM 676 C C . ARG A 1 88 ? 0.650 -11.191 5.655 1.00 91.81 88 ARG A C 1
ATOM 678 O O . ARG A 1 88 ? -0.367 -11.332 6.329 1.00 91.81 88 ARG A O 1
ATOM 685 N N . ALA A 1 89 ? 0.892 -10.104 4.923 1.00 92.50 89 ALA A N 1
ATOM 686 C CA . ALA A 1 89 ? -0.037 -8.983 4.866 1.00 92.50 89 ALA A CA 1
ATOM 687 C C . ALA A 1 89 ? -1.379 -9.367 4.222 1.00 92.50 89 ALA A C 1
ATOM 689 O O . ALA A 1 89 ? -2.430 -9.154 4.824 1.00 92.50 89 ALA A O 1
ATOM 690 N N . LYS A 1 90 ? -1.346 -10.019 3.050 1.00 93.19 90 LYS A N 1
ATOM 691 C CA . LYS A 1 90 ? -2.552 -10.537 2.375 1.00 93.19 90 LYS A CA 1
ATOM 692 C C . LYS A 1 90 ? -3.314 -11.524 3.262 1.00 93.19 90 LYS A C 1
ATOM 694 O O . LYS A 1 90 ? -4.532 -11.449 3.364 1.00 93.19 90 LYS A O 1
ATOM 699 N N . SER A 1 91 ? -2.597 -12.415 3.949 1.00 92.38 91 SER A N 1
ATOM 700 C CA . SER A 1 91 ? -3.194 -13.388 4.870 1.00 92.38 91 SER A CA 1
ATOM 701 C C . SER A 1 91 ? -3.885 -12.715 6.050 1.00 92.38 91 SER A C 1
ATOM 703 O O . SER A 1 91 ? -4.965 -13.151 6.430 1.00 92.38 91 SER A O 1
ATOM 705 N N . LEU A 1 92 ? -3.300 -11.657 6.627 1.00 91.69 92 LEU A N 1
ATOM 706 C CA . LEU A 1 92 ? -3.958 -10.887 7.685 1.00 91.69 92 LEU A CA 1
ATOM 707 C C . LEU A 1 92 ? -5.278 -10.289 7.187 1.00 91.69 92 LEU A C 1
ATOM 709 O O . LEU A 1 92 ? -6.306 -10.499 7.822 1.00 91.69 92 LEU A O 1
ATOM 713 N N . LEU A 1 93 ? -5.268 -9.620 6.033 1.00 91.81 93 LEU A N 1
ATOM 714 C CA . LEU A 1 93 ? -6.477 -9.026 5.450 1.00 91.81 93 LEU A CA 1
ATOM 715 C C . LEU A 1 93 ? -7.548 -10.084 5.135 1.00 91.81 93 LEU A C 1
ATOM 717 O O . LEU A 1 93 ? -8.711 -9.898 5.489 1.00 91.81 93 LEU A O 1
ATOM 721 N N . ASN A 1 94 ? -7.148 -11.229 4.569 1.00 91.12 94 ASN A N 1
ATOM 722 C CA . ASN A 1 94 ? -8.041 -12.364 4.322 1.00 91.12 94 ASN A CA 1
ATOM 723 C C . ASN A 1 94 ? -8.652 -12.916 5.618 1.00 91.12 94 ASN A C 1
ATOM 725 O O . ASN A 1 94 ? -9.859 -13.142 5.672 1.00 91.12 94 ASN A O 1
ATOM 729 N N . ARG A 1 95 ? -7.848 -13.107 6.676 1.00 92.06 95 ARG A N 1
ATOM 730 C CA . ARG A 1 95 ? -8.342 -13.573 7.987 1.00 92.06 95 ARG A CA 1
ATOM 731 C C . ARG A 1 95 ? -9.363 -12.615 8.594 1.00 92.06 95 ARG A C 1
ATOM 733 O O . ARG A 1 95 ? -10.292 -13.067 9.251 1.00 92.06 95 ARG A O 1
ATOM 740 N N . LEU A 1 96 ? -9.193 -11.314 8.370 1.00 89.81 96 LEU A N 1
ATOM 741 C CA . LEU A 1 96 ? -10.121 -10.278 8.827 1.00 89.81 96 LEU A CA 1
ATOM 742 C C . LEU A 1 96 ? -11.365 -10.140 7.928 1.00 89.81 96 LEU A C 1
ATOM 744 O O . LEU A 1 96 ? -12.224 -9.312 8.213 1.00 89.81 96 LEU A O 1
ATOM 748 N N . GLY A 1 97 ? -11.474 -10.918 6.843 1.00 89.75 97 GLY A N 1
ATOM 749 C CA . GLY A 1 97 ? -12.594 -10.838 5.899 1.00 89.75 97 GLY A CA 1
ATOM 750 C C . GLY A 1 97 ? -12.619 -9.547 5.074 1.00 89.75 97 GLY A C 1
ATOM 751 O O . GLY A 1 97 ? -13.654 -9.187 4.514 1.00 89.75 97 GLY A O 1
ATOM 752 N N . VAL A 1 98 ? -11.491 -8.838 4.999 1.00 91.44 98 VAL A N 1
ATOM 753 C CA . VAL A 1 98 ? -11.375 -7.557 4.303 1.00 91.44 98 VAL A CA 1
ATOM 754 C C . VAL A 1 98 ? -11.158 -7.807 2.818 1.00 91.44 98 VAL A C 1
ATOM 756 O O . VAL A 1 98 ? -10.215 -8.492 2.420 1.00 91.44 98 VAL A O 1
ATOM 759 N N . LYS A 1 99 ? -12.003 -7.212 1.976 1.00 93.56 99 LYS A N 1
ATOM 760 C CA . LYS A 1 99 ? -11.786 -7.210 0.526 1.00 93.56 99 LYS A CA 1
ATOM 761 C C . LYS A 1 99 ? -10.668 -6.227 0.187 1.00 93.56 99 LYS A C 1
ATOM 763 O O . LYS A 1 99 ? -10.719 -5.073 0.597 1.00 93.56 99 LYS A O 1
ATOM 768 N N . PHE A 1 100 ? -9.686 -6.671 -0.590 1.00 94.44 100 PHE A N 1
ATOM 769 C CA . PHE A 1 100 ? -8.603 -5.818 -1.072 1.00 94.44 100 PHE A CA 1
ATOM 770 C C . PHE A 1 100 ? -8.270 -6.113 -2.532 1.00 94.44 100 PHE A C 1
ATOM 772 O O . PHE A 1 100 ? -8.466 -7.226 -3.025 1.00 94.44 100 PHE A O 1
ATOM 779 N N . ARG A 1 101 ? -7.714 -5.111 -3.213 1.00 96.56 101 ARG A N 1
ATOM 780 C CA . ARG A 1 101 ? -7.063 -5.281 -4.511 1.00 96.56 101 ARG A CA 1
ATOM 781 C C . ARG A 1 101 ? -5.560 -5.398 -4.301 1.00 96.56 101 ARG A C 1
ATOM 783 O O . ARG A 1 101 ? -4.978 -4.611 -3.561 1.00 96.56 101 ARG A O 1
ATOM 790 N N . ALA A 1 102 ? -4.933 -6.360 -4.971 1.00 94.75 102 ALA A N 1
ATOM 791 C CA . ALA A 1 102 ? -3.482 -6.468 -5.039 1.00 94.75 102 ALA A CA 1
ATOM 792 C C . ALA A 1 102 ? -2.979 -6.211 -6.463 1.00 94.75 102 ALA A C 1
ATOM 794 O O . ALA A 1 102 ? -3.592 -6.661 -7.433 1.00 94.75 102 ALA A O 1
ATOM 795 N N . VAL A 1 103 ? -1.862 -5.492 -6.574 1.00 94.19 103 VAL A N 1
ATOM 796 C CA . VAL A 1 103 ? -1.076 -5.368 -7.808 1.00 94.19 103 VAL A CA 1
ATOM 797 C C . VAL A 1 103 ? 0.305 -5.943 -7.534 1.00 94.19 103 VAL A C 1
ATOM 799 O O . VAL A 1 103 ? 1.017 -5.486 -6.639 1.00 94.19 103 VAL A O 1
ATOM 802 N N . GLU A 1 104 ? 0.667 -6.953 -8.313 1.00 92.38 104 GLU A N 1
ATOM 803 C CA . GLU A 1 104 ? 1.943 -7.651 -8.220 1.00 92.38 104 GLU A CA 1
ATOM 804 C C . GLU A 1 104 ? 2.985 -6.948 -9.104 1.00 92.38 104 GLU A C 1
ATOM 806 O O . GLU A 1 104 ? 3.010 -7.090 -10.328 1.00 92.38 104 GLU A O 1
ATOM 811 N N . LEU A 1 105 ? 3.845 -6.141 -8.481 1.00 91.75 105 LEU A N 1
ATOM 812 C CA . LEU A 1 105 ? 4.801 -5.268 -9.173 1.00 91.75 105 LEU A CA 1
ATOM 813 C C . LEU A 1 105 ? 5.918 -6.030 -9.902 1.00 91.75 105 LEU A C 1
ATOM 815 O O . LEU A 1 105 ? 6.667 -5.432 -10.667 1.00 91.75 105 LEU A O 1
ATOM 819 N N . ASP A 1 106 ? 6.097 -7.316 -9.617 1.00 87.44 106 ASP A N 1
ATOM 820 C CA . ASP A 1 106 ? 7.081 -8.175 -10.272 1.00 87.44 106 ASP A CA 1
ATOM 821 C C . ASP A 1 106 ? 6.590 -8.769 -11.597 1.00 87.44 106 ASP A C 1
ATOM 823 O O . ASP A 1 106 ? 7.420 -9.151 -12.419 1.00 87.44 106 ASP A O 1
ATOM 827 N N . VAL A 1 107 ? 5.273 -8.815 -11.820 1.00 86.44 107 VAL A N 1
ATOM 828 C CA . VAL A 1 107 ? 4.663 -9.356 -13.051 1.00 86.44 107 VAL A CA 1
ATOM 829 C C . VAL A 1 107 ? 3.990 -8.281 -13.906 1.00 86.44 107 VAL A C 1
ATOM 831 O O . VAL A 1 107 ? 3.743 -8.502 -15.089 1.00 86.44 107 VAL A O 1
ATOM 834 N N . ASP A 1 108 ? 3.698 -7.112 -13.332 1.00 87.31 108 ASP A N 1
ATOM 835 C CA . ASP A 1 108 ? 3.135 -5.981 -14.064 1.00 87.31 108 ASP A CA 1
ATOM 836 C C . ASP A 1 108 ? 4.199 -5.291 -14.937 1.00 87.31 108 ASP A C 1
ATOM 838 O O . ASP A 1 108 ? 5.293 -4.961 -14.472 1.00 87.31 108 ASP A O 1
ATOM 842 N N . ALA A 1 109 ? 3.866 -5.014 -16.201 1.00 89.50 109 ALA A N 1
ATOM 843 C CA . ALA A 1 109 ? 4.769 -4.358 -17.149 1.00 89.50 109 ALA A CA 1
ATOM 844 C C . ALA A 1 109 ? 5.214 -2.953 -16.695 1.00 89.50 109 ALA A C 1
ATOM 846 O O . ALA A 1 109 ? 6.326 -2.526 -17.005 1.00 89.50 109 ALA A O 1
ATOM 847 N N . GLN A 1 110 ? 4.370 -2.240 -15.943 1.00 92.00 110 GLN A N 1
ATOM 848 C CA . GLN A 1 110 ? 4.671 -0.940 -15.337 1.00 92.00 110 GLN A CA 1
ATOM 849 C C . GLN A 1 110 ? 5.168 -1.072 -13.889 1.00 92.00 110 GLN A C 1
ATOM 851 O O . GLN A 1 110 ? 5.413 -0.066 -13.226 1.00 92.00 110 GLN A O 1
ATOM 856 N N . GLY A 1 111 ? 5.361 -2.292 -13.380 1.00 91.19 111 GLY A N 1
ATOM 857 C CA . GLY A 1 111 ? 5.654 -2.575 -11.977 1.00 91.19 111 GLY A CA 1
ATOM 858 C C . GLY A 1 111 ? 6.885 -1.858 -11.420 1.00 91.19 111 GLY A C 1
ATOM 859 O O . GLY A 1 111 ? 6.823 -1.262 -10.345 1.00 91.19 111 GLY A O 1
ATOM 860 N N . SER A 1 112 ? 7.990 -1.816 -12.173 1.00 93.00 112 SER A N 1
ATOM 861 C CA . SER A 1 112 ? 9.201 -1.084 -11.760 1.00 93.00 112 SER A CA 1
ATOM 862 C C . SER A 1 112 ? 8.993 0.437 -11.712 1.00 93.00 112 SER A C 1
ATOM 864 O O . SER A 1 112 ? 9.558 1.120 -10.850 1.00 93.00 112 SER A O 1
ATOM 866 N N . ALA A 1 113 ? 8.194 0.979 -12.634 1.00 95.31 113 ALA A N 1
ATOM 867 C CA . ALA A 1 113 ? 7.864 2.399 -12.662 1.00 95.31 113 ALA A CA 1
ATOM 868 C C . ALA A 1 113 ? 6.911 2.747 -11.510 1.00 95.31 113 ALA A C 1
ATOM 870 O O . ALA A 1 113 ? 7.164 3.701 -10.775 1.00 95.31 113 ALA A O 1
ATOM 871 N N . MET A 1 114 ? 5.891 1.915 -11.273 1.00 95.94 114 MET A N 1
ATOM 872 C CA . MET A 1 114 ? 4.985 2.033 -10.129 1.00 95.94 114 MET A CA 1
ATOM 873 C C . MET A 1 114 ? 5.745 1.958 -8.803 1.00 95.94 114 MET A C 1
ATOM 875 O O . MET A 1 114 ? 5.509 2.786 -7.932 1.00 95.94 114 MET A O 1
ATOM 879 N N . GLN A 1 115 ? 6.713 1.044 -8.648 1.00 94.94 115 GLN A N 1
ATOM 880 C CA . GLN A 1 115 ? 7.541 0.970 -7.436 1.00 94.94 115 GLN A CA 1
ATOM 881 C C . GLN A 1 115 ? 8.342 2.261 -7.200 1.00 94.94 115 GLN A C 1
ATOM 883 O O . GLN A 1 115 ? 8.524 2.683 -6.058 1.00 94.94 115 GLN A O 1
ATOM 888 N N . SER A 1 116 ? 8.808 2.905 -8.272 1.00 95.50 116 SER A N 1
ATOM 889 C CA . SER A 1 116 ? 9.497 4.194 -8.169 1.00 95.50 116 SER A CA 1
ATOM 890 C C . SER A 1 116 ? 8.541 5.323 -7.786 1.00 95.50 116 SER A C 1
ATOM 892 O O . SER A 1 116 ? 8.844 6.060 -6.853 1.00 95.50 116 SER A O 1
ATOM 894 N N . ALA A 1 117 ? 7.365 5.395 -8.416 1.00 95.69 117 ALA A N 1
ATOM 895 C CA . ALA A 1 117 ? 6.327 6.363 -8.065 1.00 95.69 117 ALA A CA 1
ATOM 896 C C . ALA A 1 117 ? 5.849 6.194 -6.611 1.00 95.69 117 ALA A C 1
ATOM 898 O O . ALA A 1 117 ? 5.713 7.176 -5.886 1.00 95.69 117 ALA A O 1
ATOM 899 N N . LEU A 1 118 ? 5.670 4.952 -6.149 1.00 95.44 118 LEU A N 1
ATOM 900 C CA . LEU A 1 118 ? 5.318 4.632 -4.764 1.00 95.44 118 LEU A CA 1
ATOM 901 C C . LEU A 1 118 ? 6.380 5.116 -3.781 1.00 95.44 118 LEU A C 1
ATOM 903 O O . LEU A 1 118 ? 6.033 5.720 -2.768 1.00 95.44 118 LEU A O 1
ATOM 907 N N . ARG A 1 119 ? 7.665 4.8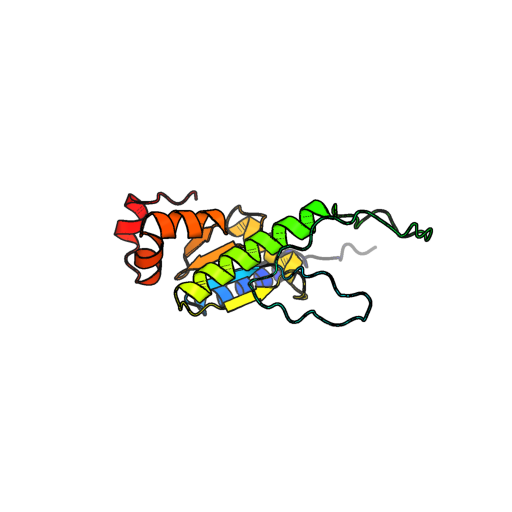96 -4.075 1.00 95.00 119 ARG A N 1
ATOM 908 C CA . ARG A 1 119 ? 8.764 5.403 -3.243 1.00 95.00 119 ARG A CA 1
ATOM 909 C C . ARG A 1 119 ? 8.747 6.926 -3.167 1.00 95.00 119 ARG A C 1
ATOM 911 O O . ARG A 1 119 ? 8.986 7.477 -2.097 1.00 95.00 119 ARG A O 1
ATOM 918 N N . ASP A 1 120 ? 8.466 7.604 -4.270 1.00 93.56 120 ASP A N 1
ATOM 919 C CA . ASP A 1 120 ? 8.442 9.065 -4.290 1.00 93.56 120 ASP A CA 1
ATOM 920 C C . ASP A 1 120 ? 7.214 9.613 -3.533 1.00 93.56 120 ASP A C 1
ATOM 922 O O . ASP A 1 120 ? 7.348 10.586 -2.791 1.00 93.56 120 ASP A O 1
ATOM 926 N N . LEU A 1 121 ? 6.062 8.935 -3.636 1.00 92.62 121 LEU A N 1
ATOM 927 C CA . LEU A 1 121 ? 4.804 9.276 -2.959 1.00 92.62 121 LEU A CA 1
ATOM 928 C C . LEU A 1 121 ? 4.826 9.001 -1.447 1.00 92.62 121 LEU A C 1
ATOM 930 O O . LEU A 1 121 ? 4.308 9.792 -0.667 1.00 92.62 121 LEU A O 1
ATOM 934 N N . THR A 1 122 ? 5.394 7.867 -1.034 1.00 93.44 122 THR A N 1
ATOM 935 C CA . THR A 1 122 ? 5.270 7.336 0.340 1.00 93.44 122 THR A CA 1
ATOM 936 C C . THR A 1 122 ? 6.578 7.321 1.120 1.00 93.44 122 THR A C 1
ATOM 938 O O . THR A 1 122 ? 6.588 6.955 2.291 1.00 93.44 122 THR A O 1
ATOM 941 N N . ARG A 1 123 ? 7.704 7.622 0.461 1.00 95.12 123 ARG A N 1
ATOM 942 C CA . ARG A 1 123 ? 9.072 7.391 0.961 1.00 95.12 123 ARG A CA 1
ATOM 943 C C . ARG A 1 123 ? 9.411 5.925 1.261 1.00 95.12 123 ARG A C 1
ATOM 945 O O . ARG A 1 123 ? 10.543 5.637 1.646 1.00 95.12 123 ARG A O 1
ATOM 952 N N . GLN A 1 124 ? 8.503 4.985 0.998 1.00 92.31 124 GLN A N 1
ATOM 953 C CA . GLN A 1 124 ? 8.715 3.556 1.193 1.00 92.31 124 GLN A CA 1
ATOM 954 C C . GLN A 1 124 ? 9.161 2.882 -0.111 1.00 92.31 124 GLN A C 1
ATOM 956 O O . GLN A 1 124 ? 8.442 2.860 -1.107 1.00 92.31 124 GLN A O 1
ATOM 961 N N . SER A 1 125 ? 10.359 2.294 -0.107 1.00 90.00 125 SER A N 1
ATOM 962 C CA . SER A 1 125 ? 10.917 1.567 -1.260 1.00 90.00 125 SER A CA 1
ATOM 963 C C . SER A 1 125 ? 10.563 0.073 -1.284 1.00 90.00 125 SER A C 1
ATOM 965 O O . SER A 1 125 ? 10.788 -0.602 -2.295 1.00 90.00 125 SER A O 1
ATOM 967 N N . THR A 1 126 ? 10.028 -0.451 -0.180 1.00 91.50 126 THR A N 1
ATOM 968 C CA . THR A 1 126 ? 9.745 -1.872 0.036 1.00 91.50 126 THR A CA 1
ATOM 969 C C . THR A 1 126 ? 8.278 -2.217 -0.201 1.00 91.50 126 THR A C 1
ATOM 971 O O . THR A 1 126 ? 7.378 -1.397 -0.020 1.00 91.50 126 THR A O 1
ATOM 974 N N . VAL A 1 127 ? 8.048 -3.473 -0.583 1.00 93.44 127 VAL A N 1
ATOM 975 C CA . VAL A 1 127 ? 6.723 -4.101 -0.596 1.00 93.44 127 VAL A CA 1
ATOM 976 C C . VAL A 1 127 ? 6.558 -5.008 0.636 1.00 93.44 127 VAL A C 1
ATOM 978 O O . VAL A 1 127 ? 7.564 -5.529 1.131 1.00 93.44 127 VAL A O 1
ATOM 981 N N . PRO A 1 128 ? 5.326 -5.248 1.116 1.00 95.06 128 PRO A N 1
ATOM 982 C CA . PRO A 1 128 ? 4.077 -4.660 0.628 1.00 95.06 128 PRO A CA 1
ATOM 983 C C . PRO A 1 128 ? 3.983 -3.163 0.958 1.00 95.06 128 PRO A C 1
ATOM 985 O O . PRO A 1 128 ? 4.493 -2.739 1.987 1.00 95.06 128 PRO A O 1
ATOM 988 N N . ASN A 1 129 ? 3.352 -2.381 0.081 1.00 96.50 129 ASN A N 1
ATOM 989 C CA . ASN A 1 129 ? 3.019 -0.971 0.306 1.00 96.50 129 ASN A CA 1
ATOM 990 C C . ASN A 1 129 ? 1.489 -0.842 0.259 1.00 96.50 129 ASN A C 1
ATOM 992 O O . ASN A 1 129 ? 0.868 -1.179 -0.754 1.00 96.50 129 ASN A O 1
ATOM 996 N N . ILE A 1 130 ? 0.890 -0.490 1.397 1.00 96.94 130 ILE A N 1
ATOM 997 C CA . ILE A 1 130 ? -0.533 -0.701 1.673 1.00 96.94 130 ILE A CA 1
ATOM 998 C C . ILE A 1 130 ? -1.226 0.634 1.897 1.00 96.94 130 ILE A C 1
ATOM 1000 O O . ILE A 1 130 ? -0.794 1.456 2.709 1.00 96.94 130 ILE A O 1
ATOM 1004 N N . PHE A 1 131 ? -2.350 0.804 1.207 1.00 96.50 131 PHE A N 1
ATOM 1005 C CA . PHE A 1 131 ? -3.250 1.933 1.360 1.00 96.50 131 PHE A CA 1
ATOM 1006 C C . PHE A 1 131 ? -4.622 1.457 1.825 1.00 96.50 131 PHE A C 1
ATOM 1008 O O . PHE A 1 131 ? -5.126 0.440 1.345 1.00 96.50 131 PHE A O 1
ATOM 1015 N N . ILE A 1 132 ? -5.235 2.214 2.733 1.00 94.94 132 ILE A N 1
ATOM 1016 C CA . ILE A 1 132 ? -6.618 2.017 3.175 1.00 94.94 132 ILE A CA 1
ATOM 1017 C C . ILE A 1 132 ? -7.327 3.368 3.122 1.00 94.94 132 ILE A C 1
ATOM 1019 O O . ILE A 1 132 ? -6.824 4.346 3.677 1.00 94.94 132 ILE A O 1
ATOM 1023 N N . ARG A 1 133 ? -8.473 3.440 2.433 1.00 92.25 133 ARG A N 1
ATOM 1024 C CA . ARG A 1 133 ? -9.253 4.672 2.210 1.00 92.25 133 ARG A CA 1
ATOM 1025 C C . ARG A 1 133 ? -8.381 5.858 1.794 1.00 92.25 133 ARG A C 1
ATOM 1027 O O . ARG A 1 133 ? -8.392 6.915 2.425 1.00 92.25 133 ARG A O 1
ATOM 1034 N N . ASN A 1 134 ? -7.593 5.665 0.742 1.00 91.38 134 ASN A N 1
ATOM 1035 C CA . ASN A 1 134 ? -6.707 6.679 0.163 1.00 91.38 134 ASN A CA 1
ATOM 1036 C C . ASN A 1 134 ? -5.567 7.148 1.086 1.00 91.38 134 ASN A C 1
ATOM 1038 O O . ASN A 1 134 ? -4.878 8.116 0.765 1.00 91.38 134 ASN A O 1
ATOM 1042 N N . ARG A 1 135 ? -5.338 6.481 2.224 1.00 91.25 135 ARG A N 1
ATOM 1043 C CA . ARG A 1 135 ? -4.251 6.797 3.157 1.00 91.25 135 ARG A CA 1
ATOM 1044 C C . ARG A 1 135 ? -3.183 5.720 3.111 1.00 91.25 135 ARG A C 1
ATOM 1046 O O . ARG A 1 135 ? -3.505 4.536 3.142 1.00 91.25 135 ARG A O 1
ATOM 1053 N N . HIS A 1 136 ? -1.921 6.136 3.070 1.00 94.00 136 HIS A N 1
ATOM 1054 C CA . HIS A 1 136 ? -0.786 5.227 3.198 1.00 94.00 136 HIS A CA 1
ATOM 1055 C C . HIS A 1 136 ? -0.697 4.716 4.642 1.00 94.00 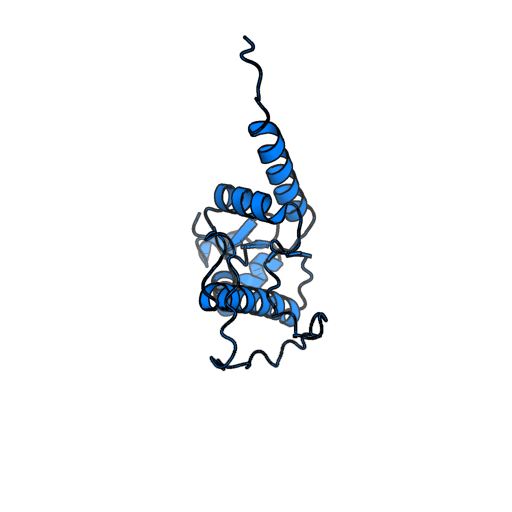136 HIS A C 1
ATOM 1057 O O . HIS A 1 136 ? -0.605 5.511 5.577 1.00 94.00 136 HIS A O 1
ATOM 1063 N N . VAL A 1 137 ? -0.746 3.396 4.813 1.00 93.75 137 VAL A N 1
ATOM 1064 C CA . VAL A 1 137 ? -0.692 2.730 6.125 1.00 93.75 137 VAL A CA 1
ATOM 1065 C C . VAL A 1 137 ? 0.702 2.171 6.411 1.00 93.75 137 VAL A C 1
ATOM 1067 O O . VAL A 1 137 ? 1.100 2.114 7.570 1.00 93.75 137 VAL A O 1
ATOM 1070 N N . GLY A 1 138 ? 1.454 1.802 5.371 1.00 94.38 138 GLY A N 1
ATOM 1071 C CA . GLY A 1 138 ? 2.810 1.263 5.483 1.00 94.38 138 GLY A CA 1
ATOM 1072 C C . GLY A 1 138 ? 2.928 -0.149 4.917 1.00 94.38 138 GLY A C 1
ATOM 1073 O O . GLY A 1 138 ? 2.309 -0.492 3.905 1.00 94.38 138 GLY A O 1
ATOM 1074 N N . GLY A 1 139 ? 3.748 -0.977 5.561 1.00 94.69 139 GLY A N 1
ATOM 1075 C CA . GLY A 1 139 ? 4.018 -2.353 5.161 1.00 94.69 139 GLY A CA 1
ATOM 1076 C C . GLY A 1 139 ? 3.352 -3.416 6.030 1.00 94.69 139 GLY A C 1
ATOM 1077 O O . GLY A 1 139 ? 2.374 -3.186 6.738 1.00 94.69 139 GLY A O 1
ATOM 1078 N N . CYS A 1 140 ? 3.893 -4.635 5.956 1.00 93.56 140 CYS A N 1
ATOM 1079 C CA . CYS A 1 140 ? 3.362 -5.792 6.679 1.00 93.56 140 CYS A CA 1
ATOM 1080 C C . CYS A 1 140 ? 3.392 -5.580 8.197 1.00 93.56 140 CYS A C 1
ATOM 1082 O O . CYS A 1 140 ? 2.414 -5.893 8.873 1.00 93.56 140 CYS A O 1
ATOM 1084 N N . ASP A 1 141 ? 4.503 -5.074 8.730 1.00 94.19 141 ASP A N 1
ATOM 1085 C CA . ASP A 1 141 ? 4.660 -4.885 10.172 1.00 94.19 141 ASP A CA 1
ATOM 1086 C C . ASP A 1 141 ? 3.732 -3.781 10.691 1.00 94.19 141 ASP A C 1
ATOM 1088 O O . ASP A 1 141 ? 3.151 -3.939 11.761 1.00 94.19 141 ASP A O 1
ATOM 1092 N N . ASP A 1 142 ? 3.506 -2.724 9.906 1.00 94.56 142 ASP A N 1
ATOM 1093 C CA . ASP A 1 142 ? 2.613 -1.622 10.274 1.00 94.56 142 ASP A CA 1
ATOM 1094 C C . ASP A 1 142 ? 1.163 -2.090 10.419 1.00 94.56 142 ASP A C 1
ATOM 1096 O O . ASP A 1 142 ? 0.527 -1.811 11.436 1.00 94.56 142 ASP A O 1
ATOM 1100 N N . ILE A 1 143 ? 0.644 -2.877 9.467 1.00 94.56 143 ILE A N 1
ATOM 1101 C CA . ILE A 1 143 ? -0.735 -3.384 9.572 1.00 94.56 143 ILE A CA 1
ATOM 1102 C C . ILE A 1 143 ? -0.900 -4.420 10.692 1.00 94.56 143 ILE A C 1
ATOM 1104 O O . ILE A 1 143 ? -1.956 -4.466 11.316 1.00 94.56 143 ILE A O 1
ATOM 1108 N N . HIS A 1 144 ? 0.131 -5.217 10.999 1.00 94.94 144 HIS A N 1
ATOM 1109 C CA . HIS A 1 144 ? 0.089 -6.135 12.144 1.00 94.94 144 HIS A CA 1
ATOM 1110 C C . HIS A 1 144 ? 0.169 -5.369 13.468 1.00 94.94 144 HIS A C 1
ATOM 1112 O O . HIS A 1 144 ? -0.539 -5.700 14.413 1.00 94.94 144 HIS A O 1
ATOM 1118 N N . ALA A 1 145 ? 0.990 -4.320 13.546 1.00 93.31 145 ALA A N 1
ATOM 1119 C CA . ALA A 1 145 ? 1.056 -3.461 14.723 1.00 93.31 145 ALA A CA 1
ATOM 1120 C C . ALA A 1 145 ? -0.259 -2.697 14.941 1.00 93.31 145 ALA A C 1
ATOM 1122 O O . ALA A 1 145 ? -0.698 -2.543 16.081 1.00 93.31 145 ALA A O 1
ATOM 1123 N N . ALA A 1 146 ? -0.897 -2.236 13.863 1.00 91.44 146 ALA A N 1
ATOM 1124 C CA . ALA A 1 146 ? -2.206 -1.598 13.918 1.00 91.44 146 ALA A CA 1
ATOM 1125 C C . ALA A 1 146 ? -3.300 -2.584 14.352 1.00 91.44 146 ALA A C 1
ATOM 1127 O O . ALA A 1 146 ? -4.157 -2.216 15.153 1.00 91.44 146 ALA A O 1
ATOM 1128 N N . GLU A 1 147 ? -3.270 -3.829 13.869 1.00 93.50 147 GLU A N 1
ATOM 1129 C CA . GLU A 1 147 ? -4.210 -4.873 14.292 1.00 93.50 147 GLU A CA 1
ATOM 1130 C C . GLU A 1 147 ? -4.049 -5.215 15.774 1.00 93.50 147 GLU A C 1
ATOM 1132 O O . GLU A 1 147 ? -5.031 -5.157 16.512 1.00 93.50 147 GLU A O 1
ATOM 1137 N N . ALA A 1 148 ? -2.814 -5.423 16.237 1.00 92.25 148 ALA A N 1
ATOM 1138 C CA . ALA A 1 148 ? -2.527 -5.756 17.631 1.00 92.25 148 ALA A CA 1
ATOM 1139 C C . ALA A 1 148 ? -2.972 -4.659 18.616 1.00 92.25 148 ALA A C 1
ATOM 1141 O O . ALA A 1 148 ? -3.217 -4.927 19.791 1.00 92.25 148 ALA A O 1
ATOM 1142 N N . ARG A 1 149 ? -3.076 -3.412 18.143 1.00 90.38 149 ARG A N 1
ATOM 1143 C CA . ARG A 1 149 ? -3.557 -2.254 18.915 1.00 90.38 149 ARG A CA 1
ATOM 1144 C C . ARG A 1 149 ? -5.055 -1.982 18.739 1.00 90.38 149 ARG A C 1
ATOM 1146 O O . ARG A 1 149 ? -5.544 -0.997 19.279 1.00 90.38 149 ARG A O 1
ATOM 1153 N N . GLY A 1 150 ? -5.770 -2.777 17.942 1.00 90.12 150 GLY A N 1
ATOM 1154 C CA . GLY A 1 150 ? -7.169 -2.532 17.564 1.00 90.12 150 GLY A CA 1
ATOM 1155 C C . GLY A 1 150 ? -7.374 -1.363 16.586 1.00 90.12 150 GLY A C 1
ATOM 1156 O O . GLY A 1 150 ? -8.490 -1.133 16.127 1.00 90.12 150 GLY A O 1
ATOM 1157 N N . ALA A 1 151 ? -6.309 -0.653 16.208 1.00 88.75 151 ALA A N 1
ATOM 1158 C CA . ALA A 1 151 ? -6.364 0.512 15.332 1.00 88.75 151 ALA A CA 1
ATOM 1159 C C . ALA A 1 151 ? -6.687 0.147 13.875 1.00 88.75 151 ALA A C 1
ATOM 1161 O O . ALA A 1 151 ? -7.327 0.933 13.182 1.00 88.75 151 ALA A O 1
ATOM 1162 N N . LEU A 1 152 ? -6.287 -1.042 13.401 1.00 90.94 152 LEU A N 1
ATOM 1163 C CA . LEU A 1 152 ? -6.557 -1.454 12.016 1.00 90.94 152 LEU A CA 1
ATOM 1164 C C . LEU A 1 152 ? -8.061 -1.510 11.724 1.00 90.94 152 LEU A C 1
ATOM 1166 O O . LEU A 1 152 ? -8.485 -1.102 10.648 1.00 90.94 152 LEU A O 1
ATOM 1170 N N . LYS A 1 153 ? -8.866 -1.958 12.695 1.00 90.94 153 LYS A N 1
ATOM 1171 C CA . LYS A 1 153 ? -10.325 -1.991 12.569 1.00 90.94 153 LYS A CA 1
ATOM 1172 C C . LYS A 1 153 ? -10.903 -0.582 12.401 1.00 90.94 153 LYS A C 1
ATOM 1174 O O . LYS A 1 153 ? -11.647 -0.352 11.460 1.00 90.94 153 LYS A O 1
ATOM 1179 N N . LEU A 1 154 ? -10.471 0.371 13.226 1.00 89.88 154 LEU A N 1
ATOM 1180 C CA . LEU A 1 154 ? -10.897 1.773 13.135 1.00 89.88 154 LEU A CA 1
ATOM 1181 C C . LEU A 1 154 ? -10.509 2.404 11.784 1.00 89.88 154 LEU A C 1
ATOM 1183 O O . LEU A 1 154 ? -11.309 3.102 11.162 1.00 89.88 154 LEU A O 1
ATOM 1187 N N . ILE A 1 155 ? -9.309 2.099 11.269 1.00 89.31 155 ILE A N 1
ATOM 1188 C CA . ILE A 1 155 ? -8.880 2.523 9.921 1.00 89.31 155 ILE A CA 1
ATOM 1189 C C . ILE A 1 155 ? -9.809 1.940 8.849 1.00 89.31 155 ILE A C 1
ATOM 1191 O O . ILE A 1 155 ? -10.181 2.648 7.911 1.00 89.31 155 ILE A O 1
ATOM 1195 N N . LEU A 1 156 ? -10.183 0.664 8.997 1.00 91.00 156 LEU A N 1
ATOM 1196 C CA . LEU A 1 156 ? -11.102 -0.075 8.126 1.00 91.00 156 LEU A CA 1
ATOM 1197 C C . LEU A 1 156 ? -12.577 0.306 8.304 1.00 91.00 156 LEU A C 1
ATOM 1199 O O . LEU A 1 156 ? -13.352 0.037 7.391 1.00 91.00 156 LEU A O 1
ATOM 1203 N N . GLU A 1 157 ? -12.952 1.053 9.333 1.00 89.56 157 GLU A N 1
ATOM 1204 C CA . GLU A 1 157 ? -14.302 1.619 9.505 1.00 89.56 157 GLU A CA 1
ATOM 1205 C C . GLU A 1 157 ? -14.372 3.117 9.146 1.00 89.56 157 GLU A C 1
ATOM 1207 O O . GLU A 1 157 ? -15.452 3.652 8.919 1.00 89.56 157 GLU A O 1
ATOM 1212 N N . GLY A 1 158 ? -13.221 3.777 8.970 1.00 82.62 158 GLY A N 1
ATOM 1213 C CA . GLY A 1 158 ? -13.133 5.183 8.558 1.00 82.62 158 GLY A CA 1
ATOM 1214 C C . GLY A 1 158 ? -12.986 6.164 9.723 1.00 82.62 158 GLY A C 1
ATOM 1215 O O . GLY A 1 158 ? -13.006 7.374 9.508 1.00 82.62 158 GLY A O 1
ATOM 1216 N N . GLU A 1 159 ? -12.760 5.670 10.939 1.00 78.62 159 GLU A N 1
ATOM 1217 C CA . GLU A 1 159 ? -12.634 6.457 12.173 1.00 78.62 159 GLU A CA 1
ATOM 1218 C C . GLU A 1 159 ? -11.203 6.991 12.361 1.00 78.62 159 GLU A C 1
ATOM 1220 O O . GLU A 1 159 ? -10.515 6.774 13.361 1.00 78.62 159 GLU A O 1
ATOM 1225 N N . SER A 1 160 ? -10.699 7.681 11.337 1.00 64.75 160 SER A N 1
ATOM 1226 C CA . SER A 1 160 ? -9.273 7.996 11.221 1.00 64.75 160 SER A CA 1
ATOM 1227 C C . SER A 1 160 ? -8.745 9.029 12.226 1.00 64.75 160 SER A C 1
ATOM 1229 O O . SER A 1 160 ? -7.535 9.096 12.454 1.00 64.75 160 SER A O 1
ATOM 1231 N N . ASP A 1 161 ? -9.629 9.823 12.832 1.00 64.75 161 ASP A N 1
ATOM 1232 C CA . ASP A 1 161 ? -9.254 10.882 13.778 1.00 64.75 161 ASP A CA 1
ATOM 1233 C C . ASP A 1 161 ? -8.879 10.319 15.157 1.00 64.75 161 ASP A C 1
ATOM 1235 O O . ASP A 1 161 ? -8.055 10.897 15.871 1.00 64.75 161 ASP A O 1
ATOM 1239 N N . GLU A 1 162 ? -9.430 9.160 15.523 1.00 63.00 162 GLU A N 1
ATOM 1240 C CA . GLU A 1 162 ? -9.011 8.420 16.716 1.00 63.00 162 GLU A CA 1
ATOM 1241 C C . GLU A 1 162 ? -7.735 7.618 16.455 1.00 63.00 162 GLU A C 1
ATOM 1243 O O . GLU A 1 162 ? -6.825 7.587 17.287 1.00 63.00 162 GLU A O 1
ATOM 1248 N N . VAL A 1 163 ? -7.608 7.057 15.251 1.00 62.28 163 VAL A N 1
ATOM 1249 C CA . VAL A 1 163 ? -6.410 6.326 14.822 1.00 62.28 163 VAL A CA 1
ATOM 1250 C C . VAL A 1 163 ? -5.168 7.209 14.874 1.00 62.28 163 VAL A C 1
ATOM 1252 O O . VAL A 1 163 ? -4.145 6.766 15.387 1.00 62.28 163 VAL A O 1
ATOM 1255 N N . ALA A 1 164 ? -5.233 8.456 14.393 1.00 60.56 164 ALA A N 1
ATOM 1256 C CA . ALA A 1 164 ? -4.083 9.366 14.399 1.00 60.56 164 ALA A CA 1
ATOM 1257 C C . ALA A 1 164 ? -3.536 9.639 15.816 1.00 60.56 164 ALA A C 1
ATOM 1259 O O . ALA A 1 164 ? -2.349 9.922 15.976 1.00 60.56 164 ALA A O 1
ATOM 1260 N N . LYS A 1 165 ? -4.381 9.508 16.849 1.00 62.16 165 LYS A N 1
ATOM 1261 C CA . LYS A 1 165 ? -3.984 9.625 18.262 1.00 62.16 165 LYS A CA 1
ATOM 1262 C C . LYS A 1 165 ? -3.323 8.346 18.785 1.00 62.16 165 LYS A C 1
ATOM 1264 O O . LYS A 1 165 ? -2.421 8.423 19.613 1.00 62.16 165 LYS A O 1
ATOM 1269 N N . LEU A 1 166 ? -3.763 7.182 18.307 1.00 59.41 166 LEU A N 1
ATOM 1270 C CA . LEU A 1 166 ? -3.264 5.859 18.713 1.00 59.41 166 LEU A CA 1
ATOM 1271 C C . LEU A 1 166 ? -2.018 5.414 17.929 1.00 59.41 166 LEU A C 1
ATOM 1273 O O . LEU A 1 166 ? -1.234 4.579 18.394 1.00 59.41 166 LEU A O 1
ATOM 1277 N N . PHE A 1 167 ? -1.838 5.957 16.728 1.00 60.81 167 PHE A N 1
ATOM 1278 C CA . PHE A 1 167 ? -0.775 5.603 15.804 1.00 60.81 167 PHE A CA 1
ATOM 1279 C C . PHE A 1 167 ? -0.387 6.836 14.969 1.00 60.81 167 PHE A C 1
ATOM 1281 O O . PHE A 1 167 ? -0.927 7.028 13.878 1.00 60.81 167 PHE A O 1
ATOM 1288 N N . PRO A 1 168 ? 0.531 7.699 15.448 1.00 57.75 168 PRO A N 1
ATOM 1289 C CA . PRO A 1 168 ? 1.088 8.755 14.612 1.00 57.75 168 PRO A CA 1
ATOM 1290 C C . PRO A 1 168 ? 1.821 8.106 13.433 1.00 57.75 168 PRO A C 1
ATOM 1292 O O . PRO A 1 168 ? 2.908 7.544 13.585 1.00 57.75 168 PRO A O 1
ATOM 1295 N N . LEU A 1 169 ? 1.174 8.122 12.265 1.00 50.62 169 LEU A N 1
ATOM 1296 C CA . LEU A 1 169 ? 1.749 7.625 11.022 1.00 50.62 169 LEU A CA 1
ATOM 1297 C C . LEU A 1 169 ? 3.042 8.396 10.751 1.00 50.62 169 LEU A C 1
ATOM 1299 O O . LEU A 1 169 ? 3.083 9.624 10.848 1.00 50.62 169 LEU A O 1
ATOM 1303 N N . LYS A 1 170 ? 4.105 7.660 10.431 1.00 50.38 170 LYS A N 1
ATOM 1304 C CA . LYS A 1 170 ? 5.362 8.243 9.966 1.00 50.38 170 LYS A CA 1
ATOM 1305 C C . LYS A 1 170 ? 5.115 8.768 8.549 1.00 50.38 170 LYS A C 1
ATOM 1307 O O . LYS A 1 170 ? 5.095 7.977 7.611 1.00 50.38 170 LYS A O 1
ATOM 1312 N N . LEU A 1 171 ? 4.832 10.064 8.429 1.00 40.44 171 LEU A N 1
ATOM 1313 C CA . LEU A 1 171 ? 4.892 10.795 7.159 1.00 40.44 171 LEU A CA 1
ATOM 1314 C C . LEU A 1 171 ? 6.353 11.033 6.760 1.00 40.44 171 LEU A C 1
ATOM 1316 O O . LEU A 1 171 ? 7.165 11.315 7.672 1.00 40.44 171 LEU A O 1
#

InterPro domains:
  IPR002109 Glutaredoxin [PF00462] (85-137)
  IPR014025 Glutaredoxin subgroup [PR00160] (75-93)
  IPR014025 Glutaredoxin subgroup [PR00160] (120-133)
  IPR014025 Glutaredoxin subgroup [PR00160] (134-147)
  IPR036249 Thioredoxin-like superfamily [SSF52833] (84-157)

Organism: Gonapodya prolifera (strain JEL478) (NCBI:txid1344416)

pLDDT: mean 73.71, std 23.18, range [33.72, 97.75]

Foldseek 3Di:
DDPDDDPPPPPVLVVLLVVLLVQLQVWQKEWEAAADDDQDPVRDDDPDDLPPPPPDDPPDDDDDDDDDPPPDCPDPVVSSVRNVQRSLQVVVCVVVVHDYDYDHLVPDPCSVSNLVSLCVVPVDNGPGFMHGNSDTQGTSVSCVVCVVQVNNVCSNVVVVVVSCVVDVDDD

Sequence (171 aa):
MSWLSRGASSSSSKEVLDLVLKYVHENEVMVFSKSYCPIRSDGQVADIDPVDCSWGLRVDALRIHIGLPLLAILSPAQTFLTAKYCNRAKSLLNRLGVKFRAVELDVDAQGSAMQSALRDLTRQSTVPNIFIRNRHVGGCDDIHAAEARGALKLILEGESDEVAKLFPLKL

Radius of gyration: 19.21 Å; chains: 1; bounding box: 43×47×56 Å